Protein AF-A0A124E901-F1 (afdb_monomer)

Radius of gyration: 28.16 Å; Cα contacts (8 Å, |Δi|>4): 46; chains: 1; bounding box: 57×57×78 Å

Foldseek 3Di:
DDDPVVVCVVCVVVVVVVVVVVVVVPPPDDPLVVVLVVLVVVLVPDDPVPVVVSVVSVVVSVVSVVVVVVVVVVVVVVVVVVVVVVQCPVLVVQLVVLVVVLVVLVPDDPPDPCSVVVNVVSVVSNVVSVVSNVVSVVVNVVVVVVPDDD

Sequence (150 aa):
MPGIAELALGAAPVAGGALLALAAGNLKGPDFRGMIAKDMDLLERIPVEDVERRARLQASINQRIDDLIATTERSRALREAAMSYGGNWRDIVLFICAVLFTLVWWHVDHDRSNWLVMFVVLIGFCVLTALYAVRGILRAFGSLRRNRPD

Solvent-accessible surface area (backbone atoms only — not comparable to full-atom values): 8499 Å² total; per-residue (Å²): 129,91,51,75,65,61,58,52,66,68,42,46,65,59,56,52,51,51,52,51,52,55,60,62,69,69,66,75,70,83,63,61,68,65,50,51,54,50,56,51,56,51,54,72,70,49,61,82,84,47,50,69,61,49,52,51,51,50,52,53,49,51,52,54,49,51,52,51,49,53,51,50,51,49,50,48,50,50,47,52,47,52,62,58,57,66,59,41,53,68,36,44,52,49,24,54,52,36,47,53,49,44,58,54,55,68,72,47,79,73,83,47,91,58,41,66,62,51,51,54,53,38,53,52,50,29,53,53,28,44,53,52,27,51,56,34,53,56,50,54,55,51,53,62,67,68,70,63,82,130

Nearest PDB structures (foldseek):
  4yn0-assembly1_B  TM=4.677E-01  e=5.582E+00  Mus musculus

Organism: Mycolicibacterium thermoresistibile (NCBI:txid1797)

pLDDT: mean 78.23, std 13.82, range [42.06, 96.5]

Secondary structure (DSSP, 8-state):
---HHHHHHHHHHHHHHHHHHHHHHT-----HHHHHHHHHHHHHHS-TT-HHHHHHHHHHHHHHHHHHHHHHHHHHHHHHHHHHTTSSHHHHHHHHHHHHHHHHHHTS-TTSTTHHHHHHHHHHHHHHHHHHHHHHHHHHHHHHHH----

Structure (mmCIF, N/CA/C/O backbone):
data_AF-A0A124E901-F1
#
_entry.id   AF-A0A124E901-F1
#
loop_
_atom_site.group_PDB
_atom_site.id
_atom_site.type_symbol
_atom_site.label_atom_id
_atom_site.label_alt_id
_atom_site.label_comp_id
_atom_site.label_asym_id
_atom_site.label_entity_id
_atom_site.label_seq_id
_atom_site.pdbx_PDB_ins_code
_atom_site.Cartn_x
_atom_site.Cartn_y
_atom_site.Cartn_z
_atom_site.occupancy
_atom_site.B_iso_or_equiv
_atom_site.auth_seq_id
_atom_site.auth_comp_id
_atom_site.auth_asym_id
_atom_site.auth_atom_id
_atom_site.pdbx_PDB_model_num
ATOM 1 N N . MET A 1 1 ? 22.719 -30.770 -19.296 1.00 42.06 1 MET A N 1
ATOM 2 C CA . MET A 1 1 ? 21.560 -31.318 -18.558 1.00 42.06 1 MET A CA 1
ATOM 3 C C . MET A 1 1 ? 21.110 -30.237 -17.592 1.00 42.06 1 MET A C 1
ATOM 5 O O . MET A 1 1 ? 21.977 -29.774 -16.857 1.00 42.06 1 MET A O 1
ATOM 9 N N . PRO A 1 2 ? 19.854 -29.764 -17.643 1.00 50.28 2 PRO A N 1
ATOM 10 C CA . PRO A 1 2 ? 19.403 -28.692 -16.764 1.00 50.28 2 PRO A CA 1
ATOM 11 C C . PRO A 1 2 ? 19.379 -29.234 -15.334 1.00 50.28 2 PRO A C 1
ATOM 13 O O . PRO A 1 2 ? 18.772 -30.270 -15.055 1.00 50.28 2 PRO A O 1
ATOM 16 N N . GLY A 1 3 ? 20.154 -28.608 -14.453 1.00 55.34 3 GLY A N 1
ATOM 17 C CA . GLY A 1 3 ? 20.284 -29.031 -13.067 1.00 55.34 3 GLY A CA 1
ATOM 18 C C . GLY A 1 3 ? 19.039 -28.649 -12.277 1.00 55.34 3 GLY A C 1
ATOM 19 O O . GLY A 1 3 ? 18.425 -27.621 -12.527 1.00 55.34 3 GLY A O 1
ATOM 20 N N . ILE A 1 4 ? 18.712 -29.441 -11.263 1.00 56.62 4 ILE A N 1
ATOM 21 C CA . ILE A 1 4 ? 17.722 -29.176 -10.199 1.00 56.62 4 ILE A CA 1
ATOM 22 C C . ILE A 1 4 ? 17.697 -27.717 -9.679 1.00 56.62 4 ILE A C 1
ATOM 24 O O . ILE A 1 4 ? 16.657 -27.253 -9.214 1.00 56.62 4 ILE A O 1
ATOM 28 N N . ALA A 1 5 ? 18.794 -26.966 -9.822 1.00 55.16 5 ALA A N 1
ATOM 29 C CA . ALA A 1 5 ? 18.862 -25.528 -9.566 1.00 55.16 5 ALA A CA 1
ATOM 30 C C . ALA A 1 5 ? 17.950 -24.672 -10.479 1.00 55.16 5 ALA A C 1
ATOM 32 O O . ALA A 1 5 ? 17.345 -23.726 -9.985 1.00 55.16 5 ALA A O 1
ATOM 33 N N . GLU A 1 6 ? 17.781 -25.004 -11.765 1.00 53.50 6 GLU A N 1
ATOM 34 C CA . GLU A 1 6 ? 16.883 -24.289 -12.696 1.00 53.50 6 GLU A CA 1
ATOM 35 C C . GLU A 1 6 ? 15.400 -24.513 -12.363 1.00 53.50 6 GLU A C 1
ATOM 37 O O . GLU A 1 6 ? 14.582 -23.603 -12.498 1.00 53.50 6 GLU A O 1
AT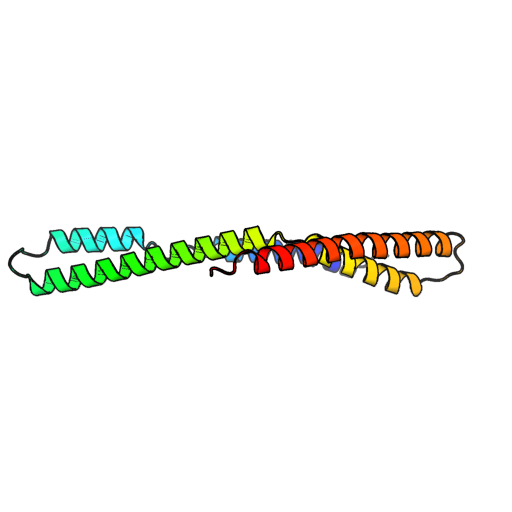OM 42 N N . LEU A 1 7 ? 15.052 -25.697 -11.847 1.00 52.47 7 LEU A N 1
ATOM 43 C CA . LEU A 1 7 ? 13.694 -26.016 -11.392 1.00 52.47 7 LEU A CA 1
ATOM 44 C C . LEU A 1 7 ? 13.358 -25.312 -10.064 1.00 52.47 7 LEU A C 1
ATOM 46 O O . LEU A 1 7 ? 12.236 -24.841 -9.881 1.00 52.47 7 LEU A O 1
ATOM 50 N N . ALA A 1 8 ? 14.338 -25.170 -9.166 1.00 54.94 8 ALA A N 1
ATOM 51 C CA . ALA A 1 8 ? 14.197 -24.393 -7.934 1.00 54.94 8 ALA A CA 1
ATOM 52 C C . ALA A 1 8 ? 14.101 -22.876 -8.204 1.00 54.94 8 ALA A C 1
ATOM 54 O O . ALA A 1 8 ? 13.287 -22.195 -7.578 1.00 54.94 8 ALA A O 1
ATOM 55 N N . LEU A 1 9 ? 14.862 -22.357 -9.177 1.00 56.19 9 LEU A N 1
ATOM 56 C CA . LEU A 1 9 ? 14.768 -20.966 -9.643 1.00 56.19 9 LEU A CA 1
ATOM 57 C C . LEU A 1 9 ? 13.409 -20.656 -10.295 1.00 56.19 9 LEU A C 1
ATOM 59 O O . LEU A 1 9 ? 12.872 -19.571 -10.084 1.00 56.19 9 LEU A O 1
ATOM 63 N N . GLY A 1 10 ? 12.820 -21.610 -11.026 1.00 58.53 10 GLY A N 1
ATOM 64 C CA . GLY A 1 10 ? 11.493 -21.461 -11.635 1.00 58.53 10 GLY A CA 1
ATOM 65 C C . GLY A 1 10 ? 10.316 -21.561 -10.652 1.00 58.53 10 GLY A C 1
ATOM 66 O O . GLY A 1 10 ? 9.273 -20.949 -10.879 1.00 58.53 10 GLY A O 1
ATOM 67 N N . ALA A 1 11 ? 10.471 -22.298 -9.546 1.00 60.00 11 ALA A N 1
ATOM 68 C CA . ALA A 1 11 ? 9.403 -22.535 -8.567 1.00 60.00 11 ALA A CA 1
ATOM 69 C C . ALA A 1 11 ? 9.368 -21.522 -7.406 1.00 60.00 11 ALA A C 1
ATOM 71 O O . ALA A 1 11 ? 8.335 -21.380 -6.742 1.00 60.00 11 ALA A O 1
ATOM 72 N N . ALA A 1 12 ? 10.464 -20.793 -7.166 1.00 62.09 12 ALA A N 1
ATOM 73 C CA . ALA A 1 12 ? 10.585 -19.839 -6.062 1.00 62.09 12 ALA A CA 1
ATOM 74 C C . ALA A 1 12 ? 9.465 -18.769 -6.007 1.00 62.09 12 ALA A C 1
ATOM 76 O O . ALA A 1 12 ? 8.960 -18.519 -4.909 1.00 62.09 12 ALA A O 1
ATOM 77 N N . PRO A 1 13 ? 8.988 -18.181 -7.128 1.00 62.81 13 PRO A N 1
ATOM 78 C CA . PRO A 1 13 ? 7.894 -17.205 -7.089 1.00 62.81 13 PRO A CA 1
ATOM 79 C C . PRO A 1 13 ? 6.552 -17.806 -6.646 1.00 62.81 13 PRO A C 1
ATOM 81 O O . PRO A 1 13 ? 5.790 -17.163 -5.925 1.00 62.81 13 PRO A O 1
ATOM 84 N N . VAL A 1 14 ? 6.270 -19.051 -7.040 1.00 69.00 14 VAL A N 1
ATOM 85 C CA . VAL A 1 14 ? 5.018 -19.747 -6.698 1.00 69.00 14 VAL A CA 1
ATOM 86 C C . VAL A 1 14 ? 5.030 -20.177 -5.231 1.00 69.00 14 VAL A C 1
ATOM 88 O O . VAL A 1 14 ? 4.045 -19.975 -4.523 1.00 69.00 14 VAL A O 1
ATOM 91 N N . ALA A 1 15 ? 6.166 -20.688 -4.746 1.00 73.88 15 ALA A N 1
ATOM 92 C CA . ALA A 1 15 ? 6.354 -21.022 -3.335 1.00 73.88 15 ALA A CA 1
ATOM 93 C C . ALA A 1 15 ? 6.281 -19.774 -2.435 1.00 73.88 15 ALA A C 1
ATOM 95 O O . ALA A 1 15 ? 5.606 -19.793 -1.406 1.00 73.88 15 ALA A O 1
ATOM 96 N N . GLY A 1 16 ? 6.902 -18.664 -2.849 1.00 68.56 16 GLY A N 1
ATOM 97 C CA . GLY A 1 16 ? 6.825 -17.386 -2.135 1.00 68.56 16 GLY A CA 1
ATOM 98 C C . GLY A 1 16 ? 5.405 -16.815 -2.086 1.00 68.56 16 GLY A C 1
ATOM 99 O O . GLY A 1 16 ? 4.946 -16.392 -1.025 1.00 68.56 16 GLY A O 1
ATOM 100 N N . GLY A 1 17 ? 4.675 -16.865 -3.206 1.00 74.50 17 GLY A N 1
ATOM 101 C CA . GLY A 1 17 ? 3.275 -16.436 -3.274 1.00 74.50 17 GLY A CA 1
ATOM 102 C C . GLY A 1 17 ? 2.340 -17.281 -2.402 1.00 74.50 17 GLY A C 1
ATOM 103 O O . GLY A 1 17 ? 1.478 -16.734 -1.715 1.00 74.50 17 GLY A O 1
ATOM 104 N N . ALA A 1 18 ? 2.543 -18.601 -2.365 1.00 76.19 18 ALA A N 1
ATOM 105 C CA . ALA A 1 18 ? 1.758 -19.509 -1.531 1.00 76.19 18 ALA A CA 1
ATOM 106 C C . ALA A 1 18 ? 1.983 -19.265 -0.029 1.00 76.19 18 ALA A C 1
ATOM 108 O O . ALA A 1 18 ? 1.022 -19.203 0.736 1.00 76.19 18 ALA A O 1
ATOM 109 N N . LEU A 1 19 ? 3.233 -19.064 0.400 1.00 73.75 19 LEU A N 1
ATOM 110 C CA . LEU A 1 19 ? 3.552 -18.772 1.802 1.00 73.75 19 LEU A CA 1
ATOM 111 C C . LEU A 1 19 ? 2.976 -17.423 2.260 1.00 73.75 19 LEU A C 1
ATOM 113 O O . LEU A 1 19 ? 2.438 -17.335 3.363 1.00 73.75 19 LEU A O 1
ATOM 117 N N . LEU A 1 20 ? 3.011 -16.394 1.406 1.00 74.25 20 LEU A N 1
ATOM 118 C CA . LEU A 1 20 ? 2.368 -15.102 1.674 1.00 74.25 20 LEU A CA 1
ATOM 119 C C . LEU A 1 20 ? 0.843 -15.223 1.788 1.00 74.25 20 LEU A C 1
ATOM 121 O O . LEU A 1 20 ? 0.252 -14.631 2.690 1.00 74.25 20 LEU A O 1
ATOM 125 N N . ALA A 1 21 ? 0.209 -16.014 0.919 1.00 70.94 21 ALA A N 1
ATOM 126 C CA . ALA A 1 21 ? -1.231 -16.262 0.976 1.00 70.94 21 ALA A CA 1
ATOM 127 C C . ALA A 1 21 ? -1.640 -16.989 2.269 1.00 70.94 21 ALA A C 1
ATOM 129 O O . ALA A 1 21 ? -2.630 -16.620 2.901 1.00 70.94 21 ALA A O 1
ATOM 130 N N . LEU A 1 22 ? -0.851 -17.976 2.704 1.00 72.25 22 LEU A N 1
ATOM 131 C CA . LEU A 1 22 ? -1.075 -18.696 3.961 1.00 72.25 22 LEU A CA 1
ATOM 132 C C . LEU A 1 22 ? -0.858 -17.803 5.193 1.00 72.25 22 LEU A C 1
ATOM 134 O O . LEU A 1 22 ? -1.645 -17.858 6.139 1.00 72.25 22 LEU A O 1
ATOM 138 N N . ALA A 1 23 ? 0.172 -16.954 5.178 1.00 71.94 23 ALA A N 1
ATOM 139 C CA . ALA A 1 23 ? 0.438 -16.008 6.260 1.00 71.94 23 ALA A CA 1
ATOM 140 C C . ALA A 1 23 ? -0.662 -14.937 6.369 1.00 71.94 23 ALA A C 1
ATOM 142 O O . ALA A 1 23 ? -1.125 -14.633 7.467 1.00 71.94 23 ALA A O 1
ATOM 143 N N . ALA A 1 24 ? -1.132 -14.409 5.236 1.00 68.12 24 ALA A N 1
ATOM 144 C CA . ALA A 1 24 ? -2.219 -13.433 5.199 1.00 68.12 24 ALA A CA 1
ATOM 145 C C . ALA A 1 24 ? -3.580 -14.044 5.587 1.00 68.12 24 ALA A C 1
ATOM 147 O O . ALA A 1 24 ? -4.392 -13.370 6.218 1.00 68.12 24 ALA A O 1
ATOM 148 N N . GLY A 1 25 ? -3.829 -15.316 5.251 1.00 61.22 25 GLY A N 1
ATOM 149 C CA . GLY A 1 25 ? -5.093 -16.004 5.537 1.00 61.22 25 GLY A CA 1
ATOM 150 C C . GLY A 1 25 ? -5.336 -16.333 7.016 1.00 61.22 25 GLY A C 1
ATOM 151 O O . GLY A 1 25 ? -6.489 -16.430 7.431 1.00 61.22 25 GLY A O 1
ATOM 152 N N . ASN A 1 26 ? -4.280 -16.468 7.826 1.00 59.94 26 ASN A N 1
ATOM 153 C CA . ASN A 1 26 ? -4.387 -16.839 9.246 1.00 59.94 26 ASN A CA 1
ATOM 154 C C . ASN A 1 26 ? -4.505 -15.650 10.215 1.00 59.94 26 ASN A C 1
ATOM 156 O O . ASN A 1 26 ? -4.779 -15.847 11.399 1.00 59.94 26 ASN A O 1
ATOM 160 N N . LEU A 1 27 ? -4.337 -14.412 9.746 1.00 61.19 27 LEU A N 1
ATOM 161 C CA . LEU A 1 27 ? -4.487 -13.218 10.579 1.00 61.19 27 LEU A CA 1
ATOM 162 C C . LEU A 1 27 ? -5.966 -12.823 10.681 1.00 61.19 27 LEU A C 1
ATOM 164 O O . LEU A 1 27 ? -6.423 -11.850 10.082 1.00 61.19 27 LEU A O 1
ATOM 168 N N . LYS A 1 28 ? -6.740 -13.586 11.458 1.00 65.38 28 LYS A N 1
ATOM 169 C CA . LYS A 1 28 ? -8.082 -13.157 11.862 1.00 65.38 28 LYS A CA 1
ATOM 170 C C . LYS A 1 28 ? -7.931 -12.022 12.876 1.00 65.38 28 LYS A C 1
ATOM 172 O O . LYS A 1 28 ? -7.500 -12.245 14.004 1.00 65.38 28 LYS A O 1
ATOM 177 N N . GLY A 1 29 ? -8.241 -10.800 12.447 1.00 69.88 29 GLY A N 1
ATOM 178 C CA . GLY A 1 29 ? -8.215 -9.625 13.316 1.00 69.88 29 GLY A CA 1
ATOM 179 C C . GLY A 1 29 ? -9.191 -9.744 14.500 1.00 69.88 29 GLY A C 1
ATOM 180 O O . GLY A 1 29 ? -10.089 -10.592 14.475 1.00 69.88 29 GLY A O 1
ATOM 181 N N . PRO A 1 30 ? -9.039 -8.900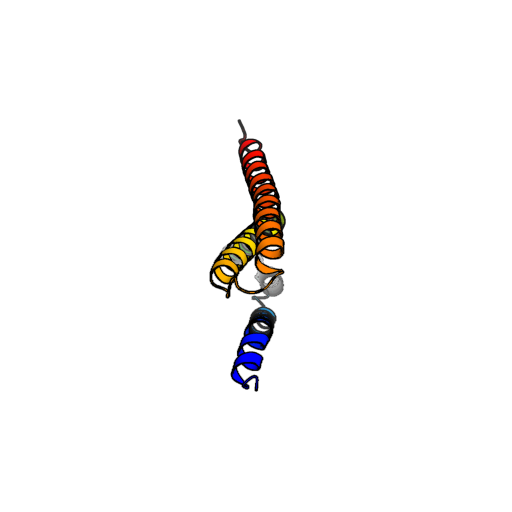 15.536 1.00 77.69 30 PRO A N 1
ATOM 182 C CA . PRO A 1 30 ? -9.944 -8.876 16.682 1.00 77.69 30 PRO A CA 1
ATOM 183 C C . PRO A 1 30 ? -11.404 -8.664 16.252 1.00 77.69 30 PRO A C 1
ATOM 185 O O . PRO A 1 30 ? -11.688 -7.833 15.388 1.00 77.69 30 PRO A O 1
ATOM 188 N N . ASP A 1 31 ? -12.344 -9.383 16.870 1.00 85.00 31 ASP A N 1
ATOM 189 C CA . ASP A 1 31 ? -13.780 -9.200 16.617 1.00 85.00 31 ASP A CA 1
ATOM 190 C C . ASP A 1 31 ? -14.323 -7.984 17.385 1.00 85.00 31 ASP A C 1
ATOM 192 O O . ASP A 1 31 ? -14.953 -8.102 18.437 1.00 85.00 31 ASP A O 1
ATOM 196 N N . PHE A 1 32 ? -14.049 -6.789 16.858 1.00 85.88 32 PHE A N 1
ATOM 197 C CA . PHE A 1 32 ? -14.477 -5.524 17.459 1.00 85.88 32 PHE A CA 1
ATOM 198 C C . PHE A 1 32 ? -15.998 -5.422 17.609 1.00 85.88 32 PHE A C 1
ATOM 200 O O . PHE A 1 32 ? -16.475 -4.891 18.608 1.00 85.88 32 PHE A O 1
ATOM 207 N N . ARG A 1 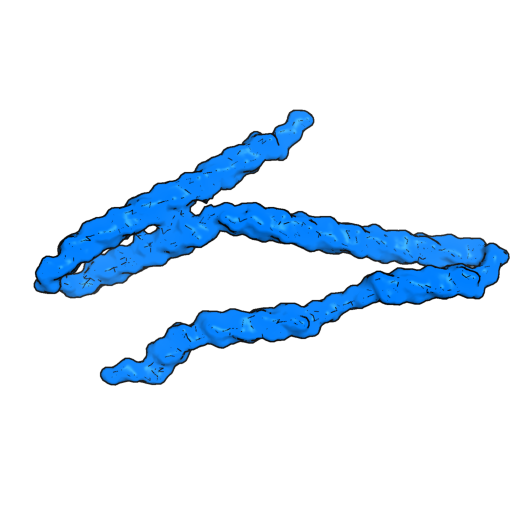33 ? -16.772 -5.968 16.661 1.00 89.44 33 ARG A N 1
ATOM 208 C CA . ARG A 1 33 ? -18.242 -5.937 16.720 1.00 89.44 33 ARG A CA 1
ATOM 209 C C . ARG A 1 33 ? -18.765 -6.805 17.861 1.00 89.44 33 ARG A C 1
ATOM 211 O O . ARG A 1 33 ? -19.631 -6.359 18.609 1.00 89.44 33 ARG A O 1
ATOM 218 N N . GLY A 1 34 ? -18.197 -8.000 18.036 1.00 92.19 34 GLY A N 1
ATOM 219 C CA . GLY A 1 34 ? -18.505 -8.870 19.169 1.00 92.19 34 GLY A CA 1
ATOM 220 C C . GLY A 1 34 ? -18.126 -8.257 20.522 1.00 92.19 34 GLY A C 1
ATOM 221 O O . GLY A 1 34 ? -18.838 -8.463 21.502 1.00 92.19 34 GLY A O 1
ATOM 222 N N . MET A 1 35 ? -17.044 -7.473 20.589 1.00 90.06 35 MET A N 1
ATOM 223 C CA . MET A 1 35 ? -16.674 -6.733 21.804 1.00 90.06 35 MET A CA 1
ATOM 224 C C . MET A 1 35 ? -17.662 -5.600 22.115 1.00 90.06 35 MET A C 1
ATOM 226 O O . MET A 1 35 ? -18.147 -5.531 23.238 1.00 90.06 35 MET A O 1
ATOM 230 N N . ILE A 1 36 ? -18.028 -4.774 21.123 1.00 93.62 36 ILE A N 1
ATOM 231 C CA . ILE A 1 36 ? -19.009 -3.682 21.293 1.00 93.62 36 ILE A CA 1
ATOM 232 C C . ILE A 1 36 ? -20.355 -4.224 21.784 1.00 93.62 36 ILE A C 1
ATOM 234 O O . ILE A 1 36 ? -20.943 -3.669 22.706 1.00 93.62 36 ILE A O 1
ATOM 238 N N . ALA A 1 37 ? -20.835 -5.328 21.202 1.00 94.69 37 ALA A N 1
ATOM 239 C CA . ALA A 1 37 ? -22.101 -5.937 21.606 1.00 94.69 37 ALA A CA 1
ATOM 240 C C . ALA A 1 37 ? -22.094 -6.387 23.079 1.00 94.69 37 ALA A C 1
ATOM 242 O O . ALA A 1 37 ? -23.079 -6.194 23.787 1.00 94.69 37 ALA A O 1
ATOM 243 N N . LYS A 1 38 ? -20.973 -6.944 23.556 1.00 94.69 38 LYS A N 1
ATOM 244 C CA . LYS A 1 38 ? -20.806 -7.314 24.969 1.00 94.69 38 LYS A CA 1
ATOM 245 C C . LYS A 1 38 ? -20.754 -6.089 25.878 1.00 94.69 38 LYS A C 1
ATOM 247 O O . LYS A 1 38 ? -21.366 -6.109 26.940 1.00 94.69 38 LYS A O 1
ATOM 252 N N . ASP A 1 39 ? -20.058 -5.033 25.462 1.00 93.44 39 ASP A N 1
ATOM 253 C CA . ASP A 1 39 ? -19.972 -3.788 26.233 1.00 93.44 39 ASP A CA 1
ATOM 254 C C . ASP A 1 39 ? -21.363 -3.118 26.358 1.00 93.44 39 ASP A C 1
ATOM 256 O O . ASP A 1 39 ? -21.709 -2.610 27.424 1.00 93.44 39 ASP A O 1
ATOM 260 N N . MET A 1 40 ? -22.202 -3.189 25.315 1.00 94.25 40 MET A N 1
ATOM 261 C CA . MET A 1 40 ? -23.598 -2.721 25.350 1.00 94.25 40 MET A CA 1
ATOM 262 C C . MET A 1 40 ? -24.487 -3.545 26.297 1.00 94.25 40 MET A C 1
ATOM 264 O O . MET A 1 40 ? -25.213 -2.963 27.098 1.00 94.25 40 MET A O 1
ATOM 268 N N . ASP A 1 41 ? -24.393 -4.879 26.269 1.00 95.38 41 ASP A N 1
ATOM 269 C CA . ASP A 1 41 ? -25.110 -5.755 27.218 1.00 95.38 41 ASP A CA 1
ATOM 270 C C . ASP A 1 41 ? -24.678 -5.480 28.671 1.00 95.38 41 ASP A C 1
ATOM 272 O O . ASP A 1 41 ? -25.501 -5.441 29.586 1.00 95.38 41 ASP A O 1
ATOM 276 N N . LEU A 1 42 ? -23.390 -5.200 28.905 1.00 93.81 42 LEU A N 1
ATOM 277 C CA . LEU A 1 42 ? -22.913 -4.771 30.222 1.00 93.81 42 LEU A CA 1
ATOM 278 C C . LEU A 1 42 ? -23.518 -3.430 30.646 1.00 93.81 42 LEU A C 1
ATOM 280 O O . LEU A 1 42 ? -23.900 -3.286 31.807 1.00 93.81 42 LEU A O 1
ATOM 284 N N . LEU A 1 43 ? -23.637 -2.467 29.731 1.00 93.44 43 LEU A N 1
ATOM 285 C CA . LEU A 1 43 ? -24.230 -1.161 30.017 1.00 93.44 43 LEU A CA 1
ATOM 286 C C . LEU A 1 43 ? -25.705 -1.266 30.428 1.00 93.44 43 LEU A C 1
ATOM 288 O O . LEU A 1 43 ? -26.137 -0.557 31.339 1.00 93.44 43 LEU A O 1
ATOM 292 N N . GLU A 1 44 ? -26.464 -2.164 29.799 1.00 94.19 44 GLU A N 1
ATOM 293 C CA . GLU A 1 44 ? -27.867 -2.427 30.140 1.00 94.19 44 GLU A CA 1
ATOM 294 C C . GLU A 1 44 ? -28.031 -3.018 31.546 1.00 94.19 44 GLU A C 1
ATOM 296 O O . GLU A 1 44 ? -29.011 -2.726 32.233 1.00 94.19 44 GLU A O 1
ATOM 301 N N . ARG A 1 45 ? -27.046 -3.796 32.009 1.00 94.38 45 ARG A N 1
ATOM 302 C CA . ARG A 1 45 ? -27.055 -4.446 33.330 1.00 94.38 45 ARG A CA 1
ATOM 303 C C . ARG A 1 45 ? -26.613 -3.538 34.477 1.00 94.38 45 ARG A C 1
ATOM 305 O O . ARG A 1 45 ? -26.829 -3.893 35.636 1.00 94.38 45 ARG A O 1
ATOM 312 N N . ILE A 1 46 ? -25.977 -2.398 34.197 1.00 91.75 46 ILE A N 1
ATOM 313 C CA . ILE A 1 46 ? -25.572 -1.453 35.247 1.00 91.75 46 ILE A CA 1
ATOM 314 C C . ILE A 1 46 ? -26.824 -0.741 35.792 1.00 91.75 46 ILE A C 1
ATOM 316 O O . ILE A 1 46 ? -27.589 -0.180 34.999 1.00 91.75 46 ILE A O 1
ATOM 320 N N . PRO A 1 47 ? -27.025 -0.697 37.127 1.00 93.88 47 PRO A N 1
ATOM 321 C CA . PRO A 1 47 ? -28.132 0.035 37.738 1.00 93.88 47 PRO A CA 1
ATOM 322 C C . PRO A 1 47 ? -28.223 1.476 37.223 1.00 93.88 47 PRO A C 1
ATOM 324 O O . PRO A 1 47 ? -27.209 2.159 37.100 1.00 93.88 47 PRO A O 1
ATOM 327 N N . VAL A 1 48 ? -29.439 1.945 36.932 1.00 88.56 48 VAL A N 1
ATOM 328 C CA . VAL A 1 48 ? -29.681 3.297 36.387 1.00 88.56 48 VAL A CA 1
ATOM 329 C C . VAL A 1 48 ? -29.190 4.421 37.303 1.00 88.56 48 VAL A C 1
ATOM 331 O O . VAL A 1 48 ? -28.808 5.475 36.805 1.00 88.56 48 VAL A O 1
ATOM 334 N N . GLU A 1 49 ? -29.110 4.163 38.607 1.00 92.19 49 GLU A N 1
ATOM 335 C CA . GLU A 1 49 ? -28.610 5.115 39.605 1.00 92.19 49 GLU A CA 1
ATOM 336 C C . GLU A 1 49 ? -27.085 5.319 39.548 1.00 92.19 49 GLU A C 1
ATOM 338 O O . GLU A 1 49 ? -26.579 6.349 39.987 1.00 92.19 49 GLU A O 1
ATOM 343 N N . ASP A 1 50 ? -26.326 4.369 38.984 1.00 93.31 50 ASP A N 1
ATOM 344 C CA . ASP A 1 50 ? -24.862 4.464 38.865 1.00 93.31 50 ASP A CA 1
ATOM 345 C C . ASP A 1 50 ? -24.468 5.235 37.591 1.00 93.31 50 ASP A C 1
ATOM 347 O O . ASP A 1 50 ? -23.832 4.720 36.661 1.00 93.31 50 ASP A O 1
ATOM 351 N N . VAL A 1 51 ? -24.909 6.496 37.533 1.00 93.31 51 VAL A N 1
ATOM 352 C CA . VAL A 1 51 ? -24.792 7.382 36.363 1.00 93.31 51 VAL A CA 1
ATOM 353 C C . VAL A 1 51 ? -23.336 7.547 35.924 1.00 93.31 51 VAL A C 1
ATOM 355 O O . VAL A 1 51 ? -23.041 7.514 34.729 1.00 93.31 51 VAL A O 1
ATOM 358 N N . GLU A 1 52 ? -22.403 7.667 36.871 1.00 93.12 52 GLU A N 1
ATOM 359 C CA . GLU A 1 52 ? -20.984 7.872 36.571 1.00 93.12 52 GLU A CA 1
ATOM 360 C C . GLU A 1 52 ? -20.354 6.643 35.898 1.00 93.12 52 GLU A C 1
ATOM 362 O O . GLU A 1 52 ? -19.589 6.768 34.937 1.00 93.12 52 GLU A O 1
ATOM 367 N N . ARG A 1 53 ? -20.671 5.431 36.372 1.00 92.69 53 ARG A N 1
ATOM 368 C CA . ARG A 1 53 ? -20.151 4.196 35.770 1.00 92.69 53 ARG A CA 1
ATOM 369 C C . ARG A 1 53 ? -20.743 3.959 34.387 1.00 92.69 53 ARG A C 1
ATOM 371 O O . ARG A 1 53 ? -20.001 3.604 33.470 1.00 92.69 53 ARG A O 1
ATOM 378 N N . ARG A 1 54 ? -22.046 4.208 34.219 1.00 94.88 54 ARG A N 1
ATOM 379 C CA . ARG A 1 54 ? -22.714 4.135 32.911 1.00 94.88 54 ARG A CA 1
ATOM 380 C C . ARG A 1 54 ? -22.103 5.120 31.922 1.00 94.88 54 ARG A C 1
ATOM 382 O O . ARG A 1 54 ? -21.774 4.724 30.809 1.00 94.88 54 ARG A O 1
ATOM 389 N N . ALA A 1 55 ? -21.882 6.366 32.340 1.00 94.94 55 ALA A N 1
ATOM 390 C CA . ALA A 1 55 ? -21.270 7.391 31.500 1.00 94.94 55 ALA A CA 1
ATOM 391 C C . ALA A 1 55 ? -19.847 7.007 31.064 1.00 94.94 55 ALA A C 1
ATOM 393 O O . ALA A 1 55 ? -19.507 7.134 29.888 1.00 94.94 55 ALA A O 1
ATOM 394 N N . ARG A 1 56 ? -19.028 6.475 31.981 1.00 94.94 56 ARG A N 1
ATOM 395 C CA . ARG A 1 56 ? -17.672 5.999 31.657 1.00 94.94 56 ARG A CA 1
ATOM 396 C C . ARG A 1 56 ? -17.676 4.837 30.667 1.00 94.94 56 ARG A C 1
ATOM 398 O O . ARG A 1 56 ? -16.892 4.849 29.719 1.00 94.94 56 ARG A O 1
ATOM 405 N N . LEU A 1 57 ? -18.556 3.854 30.857 1.00 94.88 57 LEU A N 1
ATOM 406 C CA . LEU A 1 57 ? -18.663 2.724 29.934 1.00 94.88 57 LEU A CA 1
ATOM 407 C C . LEU A 1 57 ? -19.171 3.176 28.558 1.00 94.88 57 LEU A C 1
ATOM 409 O O . LEU A 1 57 ? -18.596 2.795 27.543 1.00 94.88 57 LEU A O 1
ATOM 413 N N . GLN A 1 58 ? -20.172 4.059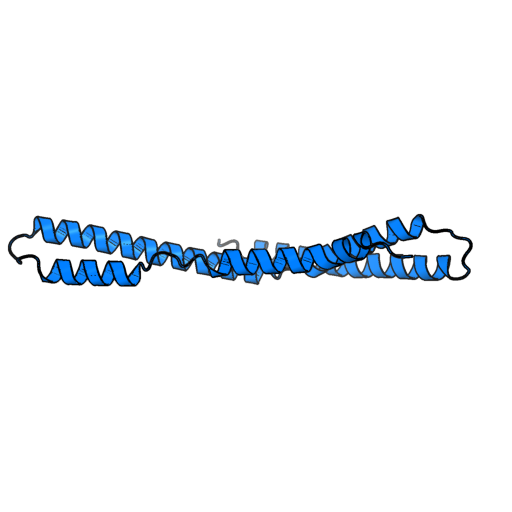 28.522 1.00 95.19 58 GLN A N 1
ATOM 414 C CA . GLN A 1 58 ? -20.671 4.652 27.281 1.00 95.19 58 GLN A CA 1
ATOM 415 C C . GLN A 1 58 ? -19.562 5.386 26.514 1.00 95.19 58 GLN A C 1
ATOM 417 O O . GLN A 1 58 ? -19.448 5.225 25.301 1.00 95.19 58 GLN A O 1
ATOM 422 N N . ALA A 1 59 ? -18.716 6.156 27.207 1.00 95.75 59 ALA A N 1
ATOM 423 C CA . ALA A 1 59 ? -17.590 6.844 26.581 1.00 95.75 59 ALA A CA 1
ATOM 424 C C . ALA A 1 59 ? -16.583 5.859 25.958 1.00 95.75 59 ALA A C 1
ATOM 426 O O . ALA A 1 59 ? -16.142 6.062 24.829 1.00 95.75 59 ALA A O 1
ATOM 427 N N . SER A 1 60 ? -16.272 4.757 26.651 1.00 94.81 60 SER A N 1
ATOM 428 C CA . SER A 1 60 ? -15.386 3.714 26.119 1.00 94.81 60 SER A CA 1
ATOM 429 C C . SER A 1 60 ? -15.978 3.003 24.897 1.00 94.81 60 SER A C 1
ATOM 431 O O . SER A 1 60 ? -15.243 2.717 23.950 1.00 94.81 60 SER A O 1
ATOM 433 N N . ILE A 1 61 ? -17.289 2.737 24.894 1.00 95.38 61 ILE A N 1
ATOM 434 C CA . ILE A 1 61 ? -17.996 2.147 23.749 1.00 95.38 61 ILE A CA 1
ATOM 435 C C . ILE A 1 61 ? -17.922 3.078 22.539 1.00 95.38 61 ILE A C 1
ATOM 437 O O . ILE A 1 61 ? -17.574 2.627 21.449 1.00 95.38 61 ILE A O 1
ATOM 441 N N . ASN A 1 62 ? -18.195 4.370 22.736 1.00 96.50 62 ASN A N 1
ATOM 442 C CA . ASN A 1 62 ? -18.141 5.366 21.667 1.00 96.50 62 ASN A CA 1
ATOM 443 C C . ASN A 1 62 ? -16.743 5.423 21.038 1.00 96.50 62 ASN A C 1
ATOM 445 O O . ASN A 1 62 ? -16.617 5.305 19.825 1.00 96.50 62 ASN A O 1
ATOM 449 N N . GLN A 1 63 ? -15.692 5.469 21.860 1.00 95.12 63 GLN A N 1
ATOM 450 C CA . GLN A 1 63 ? -14.315 5.464 21.365 1.00 95.12 63 GLN A CA 1
ATOM 451 C C . GLN A 1 63 ? -13.996 4.207 20.537 1.00 95.12 63 GLN A C 1
ATOM 453 O O . GLN A 1 63 ? -13.372 4.291 19.482 1.00 95.12 63 GLN A O 1
ATOM 458 N N . ARG A 1 64 ? -14.470 3.030 20.966 1.00 93.50 64 ARG A N 1
ATOM 459 C CA . ARG A 1 64 ? -14.287 1.780 20.211 1.00 93.50 64 ARG A CA 1
ATOM 460 C C . ARG A 1 64 ? -15.037 1.796 18.870 1.00 93.50 64 ARG A C 1
ATOM 462 O O . ARG A 1 64 ? -14.566 1.200 17.900 1.00 93.50 64 ARG A O 1
ATOM 469 N N . ILE A 1 65 ? -16.202 2.442 18.809 1.00 94.75 65 ILE A N 1
ATOM 470 C CA . ILE A 1 65 ? -16.955 2.646 17.563 1.00 94.75 65 ILE A CA 1
ATOM 471 C C . ILE A 1 65 ? -16.174 3.570 16.625 1.00 94.75 65 ILE A C 1
ATOM 473 O O . ILE A 1 65 ? -16.025 3.235 15.450 1.00 94.75 65 ILE A O 1
ATOM 477 N N . ASP A 1 66 ? -15.626 4.670 17.138 1.00 95.00 66 ASP A N 1
ATOM 478 C CA . ASP A 1 66 ? -14.818 5.604 16.350 1.00 95.00 66 ASP A CA 1
ATOM 479 C C . ASP A 1 66 ? -13.583 4.909 15.756 1.00 95.00 66 ASP A C 1
ATOM 481 O O . ASP A 1 66 ? -13.311 5.034 14.561 1.00 95.00 66 ASP A O 1
ATOM 485 N N . ASP A 1 67 ? -12.895 4.076 16.541 1.00 90.94 67 ASP A N 1
ATOM 486 C CA . ASP A 1 67 ? -11.772 3.263 16.062 1.00 90.94 67 ASP A CA 1
ATOM 487 C C . ASP A 1 67 ? -12.197 2.276 14.955 1.00 90.94 67 ASP A C 1
ATOM 489 O O . ASP A 1 67 ? -11.488 2.080 13.959 1.00 90.94 67 ASP A O 1
ATOM 493 N N . LEU A 1 68 ? -13.372 1.648 15.088 1.00 90.38 68 LEU A N 1
ATOM 494 C CA . LEU A 1 68 ? -13.923 0.751 14.066 1.00 90.38 68 LEU A CA 1
ATOM 495 C C . LEU A 1 68 ? -14.241 1.500 12.763 1.00 90.38 68 LEU A C 1
ATOM 497 O O . LEU A 1 68 ? -13.991 0.983 11.668 1.00 90.38 68 LEU A O 1
ATOM 501 N N . ILE A 1 69 ? -14.785 2.711 12.866 1.00 92.19 69 ILE A N 1
ATOM 502 C CA . ILE A 1 69 ? -15.062 3.570 11.713 1.00 92.19 69 ILE A CA 1
ATOM 503 C C . ILE A 1 69 ? -13.740 3.964 11.053 1.00 92.19 69 ILE A C 1
ATOM 505 O O . ILE A 1 69 ? -13.553 3.679 9.870 1.00 92.19 69 ILE A O 1
ATOM 509 N N . ALA A 1 70 ? -12.782 4.490 11.818 1.00 90.44 70 ALA A N 1
ATOM 510 C CA . ALA A 1 70 ? -11.486 4.931 11.310 1.00 90.44 70 ALA A CA 1
ATOM 511 C C . ALA A 1 70 ? -10.705 3.798 10.624 1.00 90.44 70 ALA A C 1
ATOM 513 O O . ALA A 1 70 ? -10.111 3.983 9.560 1.00 90.44 70 ALA A O 1
ATOM 514 N N . THR A 1 71 ? -10.721 2.588 11.187 1.00 86.88 71 THR A N 1
ATOM 515 C CA . THR A 1 71 ? -10.082 1.414 10.566 1.00 86.88 71 THR A CA 1
ATOM 516 C C . THR A 1 71 ? -10.790 0.970 9.286 1.00 86.88 71 THR A C 1
ATOM 518 O O . THR A 1 71 ? -10.126 0.576 8.319 1.00 86.88 71 THR A O 1
ATOM 521 N N . THR A 1 72 ? -12.119 1.064 9.238 1.00 86.69 72 THR A N 1
ATOM 522 C CA . THR A 1 72 ? -12.915 0.758 8.041 1.00 86.69 72 THR A CA 1
ATOM 523 C C . THR A 1 72 ? -12.668 1.785 6.940 1.00 86.69 72 THR A C 1
ATOM 525 O O . THR A 1 72 ? -12.418 1.403 5.796 1.00 86.69 72 THR A O 1
ATOM 528 N N . GLU A 1 73 ? -12.663 3.072 7.275 1.00 89.12 73 GLU A N 1
ATOM 529 C CA . GLU A 1 73 ? -12.329 4.163 6.360 1.00 89.12 73 GLU A CA 1
ATOM 530 C C . GLU A 1 73 ? -10.903 4.034 5.843 1.00 89.12 73 GLU A C 1
ATOM 532 O O . GLU A 1 73 ? -10.684 4.103 4.638 1.00 89.12 73 GLU A O 1
ATOM 537 N N . ARG A 1 74 ? -9.936 3.729 6.714 1.00 84.94 74 ARG A N 1
ATOM 538 C CA . ARG A 1 74 ? -8.557 3.456 6.301 1.00 84.94 74 ARG A CA 1
ATOM 539 C C . ARG A 1 74 ? -8.475 2.255 5.368 1.00 84.94 74 ARG A C 1
ATOM 541 O O . ARG A 1 74 ? -7.764 2.308 4.373 1.00 84.94 74 ARG A O 1
ATOM 548 N N . SER A 1 75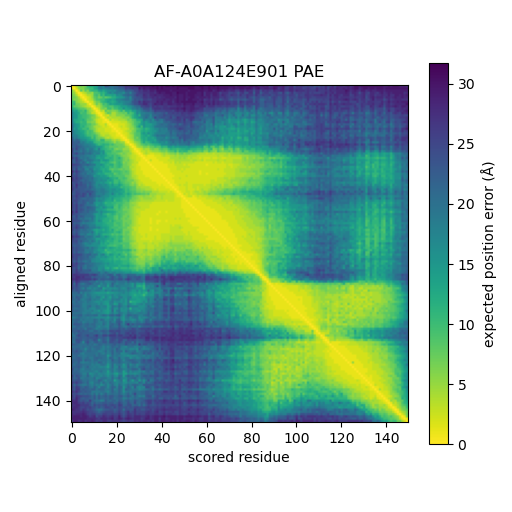 ? -9.213 1.184 5.647 1.00 80.06 75 SER A N 1
ATOM 549 C CA . 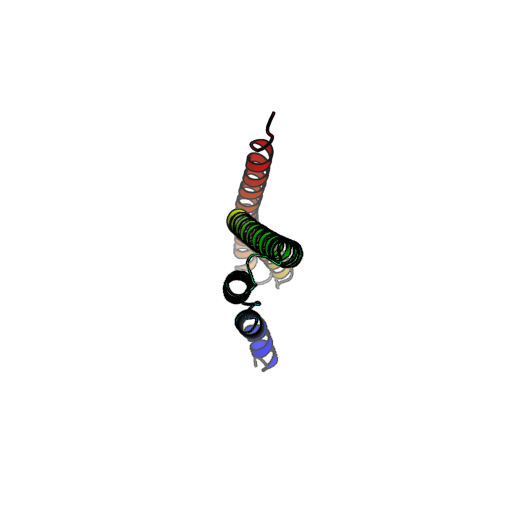SER A 1 75 ? -9.276 0.004 4.775 1.00 80.06 75 SER A CA 1
ATOM 550 C C . SER A 1 75 ? -9.916 0.320 3.425 1.00 80.06 75 SER A C 1
ATOM 552 O O . SER A 1 75 ? -9.496 -0.218 2.400 1.00 80.06 75 SER A O 1
ATOM 554 N N . ARG A 1 76 ? -10.922 1.196 3.405 1.00 83.25 76 ARG A N 1
ATOM 555 C CA . ARG A 1 76 ? -11.556 1.688 2.183 1.00 83.25 76 ARG A CA 1
ATOM 556 C C . ARG A 1 76 ? -10.606 2.581 1.396 1.00 83.25 76 ARG A C 1
ATOM 558 O O . ARG A 1 76 ? -10.426 2.330 0.215 1.00 83.25 76 ARG A O 1
ATOM 565 N N . ALA A 1 77 ? -9.931 3.518 2.050 1.00 79.94 77 ALA A N 1
ATOM 566 C CA . ALA A 1 77 ? -8.911 4.366 1.451 1.00 79.94 77 ALA A CA 1
ATOM 567 C C . ALA A 1 77 ? -7.739 3.537 0.914 1.00 79.94 77 ALA A C 1
ATOM 569 O O . ALA A 1 77 ? -7.262 3.805 -0.177 1.00 79.94 77 ALA A O 1
ATOM 570 N N . LEU A 1 78 ? -7.311 2.484 1.619 1.00 78.06 78 LEU A N 1
ATOM 571 C CA . LEU A 1 78 ? -6.301 1.544 1.128 1.00 78.06 78 LEU A CA 1
ATOM 572 C C . LEU A 1 78 ? -6.806 0.731 -0.065 1.00 78.06 78 LEU A C 1
ATOM 574 O O . LEU A 1 78 ? -6.042 0.506 -0.995 1.00 78.06 78 LEU A O 1
ATOM 578 N N . ARG A 1 79 ? -8.075 0.303 -0.077 1.00 76.50 79 ARG A N 1
ATOM 579 C CA . ARG A 1 79 ? -8.679 -0.365 -1.242 1.00 76.50 79 ARG A CA 1
ATOM 580 C C . ARG A 1 79 ? -8.804 0.573 -2.430 1.00 76.50 79 ARG A C 1
ATOM 582 O O . ARG A 1 79 ? -8.461 0.174 -3.530 1.00 76.50 79 ARG A O 1
ATOM 589 N N . GLU A 1 80 ? -9.277 1.792 -2.227 1.00 74.56 80 GLU A N 1
ATOM 590 C CA . GLU A 1 80 ? -9.382 2.820 -3.261 1.00 74.56 80 GLU A CA 1
ATOM 591 C C . GLU A 1 80 ? -7.991 3.209 -3.766 1.00 74.56 80 GLU A C 1
ATOM 593 O O . GLU A 1 80 ? -7.780 3.267 -4.973 1.00 74.56 80 GLU A O 1
ATOM 598 N N . ALA A 1 81 ? -7.012 3.339 -2.868 1.00 66.62 81 ALA A N 1
ATOM 599 C CA . ALA A 1 81 ? -5.612 3.530 -3.208 1.00 66.62 81 ALA A CA 1
ATOM 600 C C . ALA A 1 81 ? -5.076 2.340 -4.002 1.00 66.62 81 ALA A C 1
ATOM 602 O O . ALA A 1 81 ? -4.493 2.574 -5.044 1.00 66.62 81 ALA A O 1
ATOM 603 N N . ALA A 1 82 ? -5.316 1.089 -3.604 1.00 64.25 82 ALA A N 1
ATOM 604 C CA . ALA A 1 82 ? -4.882 -0.105 -4.335 1.00 64.25 82 ALA A CA 1
ATOM 605 C C . ALA A 1 82 ? -5.576 -0.252 -5.701 1.00 64.25 82 ALA A C 1
ATOM 607 O O . ALA A 1 82 ? -4.935 -0.596 -6.689 1.00 64.25 82 ALA A O 1
ATOM 608 N N . MET A 1 83 ? -6.867 0.072 -5.782 1.00 63.16 83 MET A N 1
ATOM 609 C CA . MET A 1 83 ? -7.627 0.138 -7.034 1.00 63.16 83 MET A CA 1
ATOM 610 C C . MET A 1 83 ? -7.085 1.255 -7.939 1.00 63.16 83 MET A C 1
ATOM 612 O O . MET A 1 83 ? -6.965 1.066 -9.146 1.00 63.16 83 MET A O 1
ATOM 616 N N . SER A 1 84 ? -6.673 2.390 -7.363 1.00 59.19 84 SER A N 1
ATOM 617 C CA . SER A 1 84 ? -5.981 3.477 -8.070 1.00 59.19 84 SER A CA 1
ATOM 618 C C . SER A 1 84 ? -4.514 3.143 -8.396 1.00 59.19 84 SER A C 1
ATOM 620 O O . SER A 1 84 ? -3.988 3.592 -9.411 1.00 59.19 84 SER A O 1
ATOM 622 N N . TYR A 1 85 ? -3.885 2.262 -7.610 1.00 52.59 85 TYR A N 1
ATOM 623 C CA . TYR A 1 85 ? -2.580 1.632 -7.845 1.00 52.59 85 TYR A CA 1
ATOM 624 C C . TYR A 1 85 ? -2.658 0.582 -8.967 1.00 52.59 85 TYR A C 1
ATOM 626 O O . TYR A 1 85 ? -1.639 0.072 -9.426 1.00 52.59 85 TYR A O 1
ATOM 634 N N . GLY A 1 86 ? -3.860 0.343 -9.509 1.00 54.16 86 GLY A N 1
ATOM 635 C CA . GLY A 1 86 ? -4.076 -0.194 -10.852 1.00 54.16 86 GLY A CA 1
ATOM 636 C C . GLY A 1 86 ? -3.601 0.742 -11.978 1.00 54.16 86 GLY A C 1
ATOM 637 O O . GLY A 1 86 ? -3.770 0.434 -13.157 1.00 54.16 86 GLY A O 1
ATOM 638 N N . GLY A 1 87 ? -2.997 1.887 -11.650 1.00 63.81 87 GLY A N 1
ATOM 639 C CA . GLY A 1 87 ? -2.306 2.758 -12.588 1.00 63.81 87 GLY A CA 1
ATOM 640 C C . GLY A 1 87 ? -0.984 2.159 -13.070 1.00 63.81 87 GLY A C 1
ATOM 641 O O . GLY A 1 87 ? 0.057 2.344 -12.454 1.00 63.81 87 GLY A O 1
ATOM 642 N N . ASN A 1 88 ? -1.016 1.498 -14.226 1.00 66.81 88 ASN A N 1
ATOM 643 C CA . ASN A 1 88 ? 0.128 1.272 -15.119 1.00 66.81 88 ASN A CA 1
ATOM 644 C C . ASN A 1 88 ? 1.358 0.507 -14.591 1.00 66.81 88 ASN A C 1
ATOM 646 O O . ASN A 1 88 ? 2.339 0.399 -15.325 1.00 66.81 88 ASN A O 1
ATOM 650 N N . TRP A 1 89 ? 1.326 -0.059 -13.379 1.00 72.25 89 TRP A N 1
ATOM 651 C CA . TRP A 1 89 ? 2.435 -0.856 -12.830 1.00 72.25 89 TRP A CA 1
ATOM 652 C C . TRP A 1 89 ? 2.835 -2.005 -13.759 1.00 72.25 89 TRP A C 1
ATOM 654 O O . TRP A 1 89 ? 4.017 -2.221 -14.010 1.00 72.25 89 TRP A O 1
ATOM 664 N N . ARG A 1 90 ? 1.838 -2.682 -14.344 1.00 77.00 90 ARG A N 1
ATOM 665 C CA . ARG A 1 90 ? 2.049 -3.714 -15.366 1.00 77.00 90 ARG A CA 1
ATOM 666 C C . ARG A 1 90 ? 2.934 -3.201 -16.500 1.00 77.00 90 ARG A C 1
ATOM 668 O O . ARG A 1 90 ? 3.882 -3.872 -16.878 1.00 77.00 90 ARG A O 1
ATOM 675 N N . ASP A 1 91 ? 2.640 -2.018 -17.021 1.00 80.12 91 ASP A N 1
ATOM 676 C CA . ASP A 1 91 ? 3.326 -1.474 -18.190 1.00 80.12 91 ASP A CA 1
ATOM 677 C C . ASP A 1 91 ? 4.750 -1.004 -17.821 1.00 80.12 91 ASP A C 1
ATOM 679 O O . ASP A 1 91 ? 5.669 -1.154 -18.621 1.00 80.12 91 ASP A O 1
ATOM 683 N N . ILE A 1 92 ? 4.965 -0.535 -16.583 1.00 77.44 92 ILE A N 1
ATOM 684 C CA . ILE A 1 92 ? 6.300 -0.218 -16.039 1.00 77.44 92 ILE A CA 1
ATOM 685 C C . ILE A 1 92 ? 7.148 -1.487 -15.886 1.00 77.44 92 ILE A C 1
ATOM 687 O O . ILE A 1 92 ? 8.293 -1.518 -16.333 1.00 77.44 92 ILE A O 1
ATOM 691 N N . VAL A 1 93 ? 6.595 -2.545 -15.288 1.00 81.25 93 VAL A N 1
ATOM 692 C CA . VAL A 1 93 ? 7.294 -3.830 -15.131 1.00 81.25 93 VAL A CA 1
ATOM 693 C C . VAL A 1 93 ? 7.606 -4.442 -16.494 1.00 81.25 93 VAL A C 1
ATOM 695 O O . VAL A 1 93 ? 8.732 -4.874 -16.717 1.00 81.25 93 VAL A O 1
ATOM 698 N N . LEU A 1 94 ? 6.652 -4.419 -17.432 1.00 82.06 94 LEU A N 1
ATOM 699 C CA . LEU A 1 94 ? 6.870 -4.887 -18.804 1.00 82.06 94 LEU A CA 1
ATOM 700 C C . LEU A 1 94 ? 7.975 -4.099 -19.512 1.00 82.06 94 LEU A C 1
ATOM 702 O O . LEU A 1 94 ? 8.796 -4.708 -20.192 1.00 82.06 94 LEU A O 1
ATOM 706 N N . PHE A 1 95 ? 8.032 -2.777 -19.330 1.00 83.69 95 PHE A N 1
ATOM 707 C CA . PHE A 1 95 ? 9.112 -1.952 -19.867 1.00 83.69 95 PHE A CA 1
ATOM 708 C C . PHE A 1 95 ? 10.475 -2.339 -19.278 1.00 83.69 95 PHE A C 1
ATOM 710 O O . PHE A 1 95 ? 11.420 -2.569 -20.030 1.00 83.69 95 PHE A O 1
ATOM 717 N N . ILE A 1 96 ? 10.576 -2.492 -17.952 1.00 86.44 96 ILE A N 1
ATOM 718 C CA . ILE A 1 96 ? 11.817 -2.934 -17.294 1.00 86.44 96 ILE A CA 1
ATOM 719 C C . ILE A 1 96 ? 12.239 -4.313 -17.816 1.00 86.44 96 ILE A C 1
ATOM 721 O O . ILE A 1 96 ? 13.395 -4.497 -18.191 1.00 86.44 96 ILE A O 1
ATOM 725 N N . CYS A 1 97 ? 11.311 -5.269 -17.903 1.00 82.88 97 CYS A N 1
ATOM 726 C CA . CYS A 1 97 ? 11.583 -6.597 -18.450 1.00 82.88 97 CYS A CA 1
ATOM 727 C C . CYS A 1 97 ? 12.062 -6.537 -19.907 1.00 82.88 97 CYS A C 1
ATOM 729 O O . CYS A 1 97 ? 13.027 -7.215 -20.250 1.00 82.88 97 CYS A O 1
ATOM 731 N N . ALA A 1 98 ? 11.433 -5.716 -20.753 1.00 88.62 98 ALA A N 1
ATOM 732 C CA . ALA A 1 98 ? 11.825 -5.545 -22.149 1.00 88.62 98 ALA A CA 1
ATOM 733 C C . ALA A 1 98 ? 13.245 -4.971 -22.280 1.00 88.62 98 ALA A C 1
ATOM 735 O O . ALA A 1 98 ? 14.053 -5.492 -23.054 1.00 88.62 98 ALA A O 1
ATOM 736 N N . VAL A 1 99 ? 13.576 -3.942 -21.492 1.00 86.69 99 VAL A N 1
ATOM 737 C CA . VAL A 1 99 ? 14.911 -3.325 -21.481 1.00 86.69 99 VAL A CA 1
ATOM 738 C C . VAL A 1 99 ? 15.960 -4.328 -21.017 1.00 86.69 99 VAL A C 1
ATOM 740 O O . VAL A 1 99 ? 16.956 -4.528 -21.708 1.00 86.69 99 VAL A O 1
ATOM 743 N N . LEU A 1 100 ? 15.724 -5.001 -19.887 1.00 81.94 100 LEU A N 1
ATOM 744 C CA . LEU A 1 100 ? 16.647 -6.007 -19.361 1.00 81.94 100 LEU A CA 1
ATOM 745 C C . LEU A 1 100 ? 16.869 -7.143 -20.362 1.00 81.94 100 LEU A C 1
ATOM 747 O O . LEU A 1 100 ? 18.008 -7.537 -20.591 1.00 81.94 100 LEU A O 1
ATOM 751 N N . PHE A 1 101 ? 15.808 -7.627 -21.008 1.00 78.88 101 PHE A N 1
ATOM 752 C CA . PHE A 1 101 ? 15.932 -8.658 -22.035 1.00 78.88 101 PHE A CA 1
ATOM 753 C C . PHE A 1 101 ? 16.740 -8.166 -23.239 1.00 78.88 101 PHE A C 1
ATOM 755 O O . PHE A 1 101 ? 17.579 -8.898 -23.750 1.00 78.88 101 PHE A O 1
ATOM 762 N N . THR A 1 102 ? 16.535 -6.920 -23.672 1.00 84.44 102 THR A N 1
ATOM 763 C CA . THR A 1 102 ? 17.299 -6.321 -24.778 1.00 84.44 102 THR A CA 1
ATOM 764 C C . THR A 1 102 ? 18.785 -6.201 -24.430 1.00 84.44 102 THR A C 1
ATOM 766 O O . THR A 1 102 ? 19.629 -6.502 -25.270 1.00 84.44 102 THR A O 1
ATOM 769 N N . LEU A 1 103 ? 19.117 -5.836 -23.185 1.00 85.62 103 LEU A N 1
ATOM 770 C CA . LEU A 1 103 ? 20.499 -5.780 -22.691 1.00 85.62 103 LEU A CA 1
ATOM 771 C C . LEU A 1 103 ? 21.151 -7.166 -22.606 1.00 85.62 103 LEU A C 1
ATOM 773 O O . LEU A 1 103 ? 22.313 -7.320 -22.970 1.00 85.62 103 LEU A O 1
ATOM 777 N N . VAL A 1 104 ? 20.415 -8.182 -22.149 1.00 83.50 104 VAL A N 1
ATOM 778 C CA . VAL A 1 104 ? 20.912 -9.567 -22.121 1.00 83.50 104 VAL A CA 1
ATOM 779 C C . VAL A 1 104 ? 21.119 -10.088 -23.543 1.00 83.50 104 VAL A C 1
ATOM 781 O O . VAL A 1 104 ? 22.166 -10.657 -23.838 1.00 83.50 104 VAL A O 1
ATOM 784 N N . TRP A 1 105 ? 20.159 -9.852 -24.443 1.00 84.75 105 TRP A N 1
ATOM 785 C CA . TRP A 1 105 ? 20.239 -10.265 -25.846 1.00 84.75 105 TRP A CA 1
ATOM 786 C C . TRP A 1 105 ? 21.394 -9.590 -26.594 1.00 84.75 105 TRP A C 1
ATOM 788 O O . TRP A 1 105 ? 22.027 -10.218 -27.439 1.00 84.75 105 TRP A O 1
ATOM 798 N N . TRP A 1 106 ? 21.718 -8.341 -26.244 1.00 82.50 106 TRP A N 1
ATOM 799 C CA . TRP A 1 106 ? 22.895 -7.639 -26.762 1.00 82.50 106 TRP A CA 1
ATOM 800 C C . TRP A 1 106 ? 24.207 -8.378 -26.473 1.00 82.50 106 TRP A C 1
ATOM 802 O O . TRP A 1 106 ? 25.143 -8.274 -27.251 1.00 82.50 106 TRP A O 1
ATOM 812 N N . HIS A 1 107 ? 24.287 -9.147 -25.386 1.00 80.31 107 HIS A N 1
ATOM 813 C CA . HIS A 1 107 ? 25.479 -9.922 -25.033 1.00 80.31 107 HIS A CA 1
ATOM 814 C C . HIS A 1 107 ? 25.502 -11.350 -25.607 1.00 80.31 107 HIS A C 1
ATOM 816 O O . HIS A 1 107 ? 26.474 -12.068 -25.381 1.00 80.31 107 HIS A O 1
ATOM 822 N N . VAL A 1 108 ? 24.468 -11.774 -26.341 1.00 81.75 108 VAL A N 1
ATOM 823 C CA . VAL A 1 108 ? 24.413 -13.092 -26.999 1.00 81.75 108 VAL A CA 1
ATOM 824 C C . VAL A 1 108 ? 25.250 -13.083 -28.282 1.00 81.75 108 VAL A C 1
ATOM 826 O O . VAL A 1 108 ? 25.336 -12.058 -28.957 1.00 81.75 108 VAL A O 1
ATOM 829 N N . ASP A 1 109 ? 25.850 -14.222 -28.637 1.00 80.69 109 ASP A N 1
ATOM 830 C CA . ASP A 1 109 ? 26.650 -14.389 -29.855 1.00 80.69 109 ASP A CA 1
ATOM 831 C C . ASP A 1 109 ? 25.905 -13.893 -31.110 1.00 80.69 109 ASP A C 1
ATOM 833 O O . ASP A 1 109 ? 24.777 -14.297 -31.409 1.00 80.69 109 ASP A O 1
ATOM 837 N N . HIS A 1 110 ? 26.549 -12.975 -31.837 1.00 84.19 110 HIS A N 1
ATOM 838 C CA . HIS A 1 110 ? 25.974 -12.280 -32.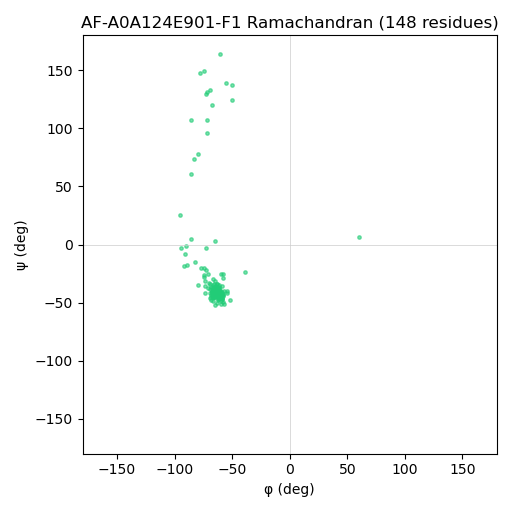997 1.00 84.19 110 HIS A CA 1
ATOM 839 C C . HIS A 1 110 ? 26.139 -13.067 -34.308 1.00 84.19 110 HIS A C 1
ATOM 841 O O . HIS A 1 110 ? 25.819 -12.564 -35.384 1.00 84.19 110 HIS A O 1
ATOM 847 N N . ASP A 1 111 ? 26.676 -14.286 -34.236 1.00 78.25 111 ASP A N 1
ATOM 848 C CA . ASP A 1 111 ? 26.959 -15.145 -35.387 1.00 78.25 111 ASP A CA 1
ATOM 849 C C . ASP A 1 111 ? 25.684 -15.763 -35.986 1.00 78.25 111 ASP A C 1
ATOM 851 O O . ASP A 1 111 ? 25.661 -16.163 -37.154 1.00 78.25 111 ASP A O 1
ATOM 855 N N . ARG A 1 112 ? 24.590 -15.809 -35.214 1.00 77.38 112 ARG A N 1
ATOM 856 C CA . ARG A 1 112 ? 23.302 -16.304 -35.698 1.00 77.38 112 ARG A CA 1
ATOM 857 C C . ARG A 1 112 ? 22.674 -15.358 -36.715 1.00 77.38 112 ARG A C 1
ATOM 859 O O . ARG A 1 112 ? 22.463 -14.175 -36.462 1.00 77.38 112 ARG A O 1
ATOM 866 N N . SER A 1 113 ? 22.208 -15.931 -37.821 1.00 78.44 113 SER A N 1
ATOM 867 C CA . SER A 1 113 ? 21.535 -15.212 -38.914 1.00 78.44 113 SER A CA 1
ATOM 868 C C . SER A 1 113 ? 20.285 -14.427 -38.490 1.00 78.44 113 SER A C 1
ATOM 870 O O . SER A 1 113 ? 19.924 -13.444 -39.133 1.00 78.44 113 SER A O 1
ATOM 872 N N . ASN A 1 114 ? 19.621 -14.832 -37.405 1.00 80.81 114 ASN A N 1
ATOM 873 C CA . ASN A 1 114 ? 18.431 -14.166 -36.875 1.00 80.81 114 ASN A CA 1
ATOM 874 C C . ASN A 1 114 ? 18.727 -13.144 -35.766 1.00 80.81 114 ASN A C 1
ATOM 876 O O . ASN A 1 114 ? 17.791 -12.491 -35.300 1.00 80.81 114 ASN A O 1
ATOM 880 N N . TRP A 1 115 ? 19.989 -12.990 -35.352 1.00 89.88 115 TRP A N 1
ATOM 881 C CA . TRP A 1 115 ? 20.368 -12.132 -34.230 1.00 89.88 115 TRP A CA 1
ATOM 882 C C . TRP A 1 115 ? 19.923 -10.682 -34.455 1.00 89.88 115 TRP A C 1
ATOM 884 O O . TRP A 1 115 ? 19.231 -10.113 -33.611 1.00 89.88 115 TRP A O 1
ATOM 894 N N . LEU A 1 116 ? 20.226 -10.126 -35.635 1.00 82.62 116 LEU A N 1
ATOM 895 C CA . LEU A 1 116 ? 19.924 -8.734 -35.985 1.00 82.62 116 LEU A CA 1
ATOM 896 C C . LEU A 1 116 ? 18.413 -8.481 -36.072 1.00 82.62 116 LEU A C 1
ATOM 898 O O . LEU A 1 116 ? 17.913 -7.505 -35.516 1.00 82.62 116 LEU A O 1
ATOM 902 N N . VAL A 1 117 ? 17.667 -9.382 -36.719 1.00 84.12 117 VAL A N 1
ATOM 903 C CA . VAL A 1 117 ? 16.202 -9.270 -36.851 1.00 84.12 117 VAL A CA 1
ATOM 904 C C . VAL A 1 117 ? 15.537 -9.286 -35.476 1.00 84.12 117 VAL A C 1
ATOM 906 O O . VAL A 1 117 ? 14.684 -8.449 -35.181 1.00 84.12 117 VAL A O 1
ATOM 909 N N . MET A 1 118 ? 15.958 -10.208 -34.612 1.00 80.94 118 MET A N 1
ATOM 910 C CA . MET A 1 118 ? 15.428 -10.329 -33.260 1.00 80.94 118 MET A CA 1
ATOM 911 C C . MET A 1 118 ? 15.813 -9.111 -32.404 1.00 80.94 118 MET A C 1
ATOM 913 O O . MET A 1 118 ? 14.977 -8.545 -31.702 1.00 80.94 118 MET A O 1
ATOM 917 N N . PHE A 1 119 ? 17.037 -8.604 -32.540 1.00 85.38 119 PHE A N 1
ATOM 918 C CA . PHE A 1 119 ? 17.460 -7.388 -31.852 1.00 85.38 119 PHE A CA 1
ATOM 919 C C . PHE A 1 119 ? 16.611 -6.159 -32.236 1.00 85.38 119 PHE A C 1
ATOM 921 O O . PHE A 1 119 ? 16.162 -5.415 -31.362 1.00 85.38 119 PHE A O 1
ATOM 928 N N . VAL A 1 120 ? 16.295 -5.978 -33.523 1.00 86.38 120 VAL A N 1
ATOM 929 C CA . VAL A 1 120 ? 15.421 -4.885 -33.994 1.00 86.38 120 VAL A CA 1
ATOM 930 C C . VAL A 1 120 ? 13.998 -5.011 -33.438 1.00 86.38 120 VAL A C 1
ATOM 932 O O . VAL A 1 120 ? 13.418 -4.021 -32.989 1.00 86.38 120 VAL A O 1
ATOM 935 N N . VAL A 1 121 ? 13.436 -6.223 -33.414 1.00 87.56 121 VAL A N 1
ATOM 936 C CA . VAL A 1 121 ? 12.108 -6.479 -32.830 1.00 87.56 121 VAL A CA 1
ATOM 937 C C . VAL A 1 121 ? 12.090 -6.156 -31.329 1.00 87.56 121 VAL A C 1
ATOM 939 O O . VAL A 1 121 ? 11.123 -5.567 -30.844 1.00 87.56 121 VAL A O 1
ATOM 942 N N . LEU A 1 122 ? 13.166 -6.464 -30.600 1.00 85.56 122 LEU A N 1
ATOM 943 C CA . LEU A 1 122 ? 13.311 -6.128 -29.179 1.00 85.56 122 LEU A CA 1
ATOM 944 C C . LEU A 1 122 ? 13.359 -4.630 -28.914 1.00 85.56 122 LEU A C 1
ATOM 946 O O . LEU A 1 122 ? 12.673 -4.150 -28.010 1.00 85.56 122 LEU A O 1
ATOM 950 N N . ILE A 1 123 ? 14.105 -3.882 -29.728 1.00 86.25 123 ILE A N 1
ATOM 951 C CA . ILE A 1 123 ? 14.098 -2.418 -29.663 1.00 86.25 123 ILE A CA 1
ATOM 952 C C . ILE A 1 123 ? 12.676 -1.892 -29.889 1.00 86.25 123 ILE A C 1
ATOM 954 O O . ILE A 1 123 ? 12.200 -1.062 -29.115 1.00 86.25 123 ILE A O 1
ATOM 958 N N . GLY A 1 124 ? 11.962 -2.411 -30.893 1.00 87.94 124 GLY A N 1
ATOM 959 C CA . GLY A 1 124 ? 10.566 -2.044 -31.143 1.00 87.94 124 GLY A CA 1
ATOM 960 C C . GLY A 1 124 ? 9.655 -2.324 -29.943 1.00 87.94 124 GLY A C 1
ATOM 961 O O . GLY A 1 124 ? 8.845 -1.478 -29.563 1.00 87.94 124 GLY A O 1
ATOM 962 N N . PHE A 1 125 ? 9.827 -3.477 -29.296 1.00 86.94 125 PHE A N 1
ATOM 963 C CA . PHE A 1 125 ? 9.065 -3.856 -28.107 1.00 86.94 1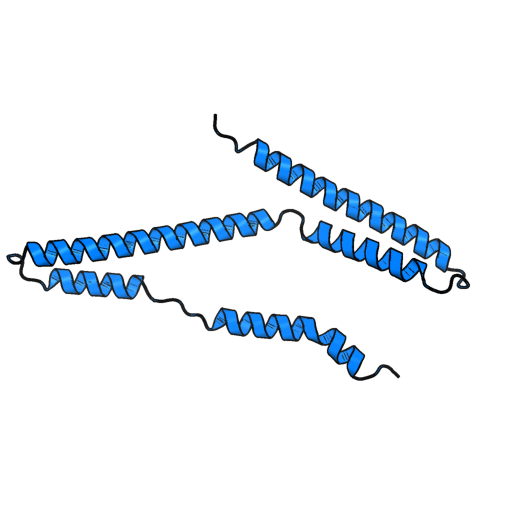25 PHE A CA 1
ATOM 964 C C . PHE A 1 125 ? 9.390 -2.973 -26.889 1.00 86.94 125 PHE A C 1
ATOM 966 O O . PHE A 1 125 ? 8.481 -2.576 -26.155 1.00 86.94 125 PHE A O 1
ATOM 973 N N . CYS A 1 126 ? 10.655 -2.583 -26.705 1.00 85.81 126 CYS A N 1
ATOM 974 C CA . CYS A 1 126 ? 11.070 -1.593 -25.706 1.00 85.81 126 CYS A CA 1
ATOM 975 C C . CYS A 1 126 ? 10.405 -0.234 -25.943 1.00 85.81 126 CYS A C 1
ATOM 977 O O . CYS A 1 126 ? 9.876 0.365 -25.010 1.00 85.81 126 CYS A O 1
ATOM 979 N N . VAL A 1 127 ? 10.386 0.246 -27.188 1.00 87.12 127 VAL A N 1
ATOM 980 C CA . VAL A 1 127 ? 9.742 1.522 -27.536 1.00 87.12 127 VAL A CA 1
ATOM 981 C C . VAL A 1 127 ? 8.237 1.454 -27.279 1.00 87.12 127 VAL A C 1
ATOM 983 O O . VAL A 1 127 ? 7.673 2.365 -26.673 1.00 87.12 127 VAL A O 1
ATOM 986 N N . LEU A 1 128 ? 7.580 0.364 -27.681 1.00 86.19 128 LEU A N 1
ATOM 987 C CA . LEU A 1 128 ? 6.149 0.176 -27.460 1.00 86.19 128 LEU A CA 1
ATOM 988 C C . LEU A 1 128 ? 5.816 0.198 -25.960 1.00 86.19 128 LEU A C 1
ATOM 990 O O . LEU A 1 128 ? 4.959 0.965 -25.521 1.00 86.19 128 LEU A O 1
ATOM 994 N N . THR A 1 129 ? 6.524 -0.603 -25.163 1.00 86.12 129 THR A N 1
ATOM 995 C CA . THR A 1 129 ? 6.315 -0.682 -23.709 1.00 86.12 129 THR A CA 1
ATOM 996 C C . THR A 1 129 ? 6.636 0.641 -23.011 1.00 86.12 129 THR A C 1
ATOM 998 O O . THR A 1 129 ? 5.884 1.047 -22.125 1.00 86.12 129 THR A O 1
ATOM 1001 N N . ALA A 1 130 ? 7.651 1.382 -23.470 1.00 82.12 130 ALA A N 1
ATOM 1002 C CA . ALA A 1 130 ? 7.952 2.730 -22.987 1.00 82.12 130 ALA A CA 1
ATOM 1003 C C . ALA A 1 130 ? 6.792 3.708 -23.227 1.00 82.12 130 ALA A C 1
ATOM 1005 O O . ALA A 1 130 ? 6.410 4.449 -22.322 1.00 82.12 130 ALA A O 1
ATOM 1006 N N . LEU A 1 131 ? 6.189 3.699 -24.422 1.00 83.38 131 LEU A N 1
ATOM 1007 C CA . LEU A 1 131 ? 5.048 4.564 -24.742 1.00 83.38 131 LEU A CA 1
ATOM 1008 C C . LEU A 1 131 ? 3.842 4.262 -23.845 1.00 83.38 131 LEU A C 1
ATOM 1010 O O . LEU A 1 131 ? 3.196 5.188 -23.345 1.00 83.38 131 LEU A O 1
ATOM 1014 N N . TYR A 1 132 ? 3.552 2.982 -23.597 1.00 81.50 132 TYR A N 1
ATOM 1015 C CA . TYR A 1 132 ? 2.497 2.573 -22.668 1.00 81.50 132 TYR A CA 1
ATOM 1016 C C . TYR A 1 132 ? 2.806 3.001 -21.228 1.00 81.50 132 TYR A C 1
ATOM 1018 O O . TYR A 1 132 ? 1.947 3.610 -20.581 1.00 81.50 132 TYR A O 1
ATOM 1026 N N . ALA A 1 133 ? 4.040 2.790 -20.758 1.00 80.81 133 ALA A N 1
ATOM 1027 C CA . ALA A 1 133 ? 4.511 3.216 -19.441 1.00 80.81 133 ALA A CA 1
ATOM 1028 C C . ALA A 1 133 ? 4.345 4.736 -19.239 1.00 80.81 133 ALA A C 1
ATOM 1030 O O . ALA A 1 133 ? 3.696 5.178 -18.286 1.00 80.81 133 ALA A O 1
ATOM 1031 N N . VAL A 1 134 ? 4.834 5.541 -20.188 1.00 80.94 134 VAL A N 1
ATOM 1032 C CA . VAL A 1 134 ? 4.739 7.010 -20.171 1.00 80.94 134 VAL A CA 1
ATOM 1033 C C . VAL A 1 134 ? 3.283 7.478 -20.204 1.00 80.94 134 VAL A C 1
ATOM 1035 O O . VAL A 1 134 ? 2.899 8.370 -19.447 1.00 80.94 134 VAL A O 1
ATOM 1038 N N . ARG A 1 135 ? 2.426 6.865 -21.029 1.00 77.75 135 ARG A N 1
ATOM 1039 C CA . ARG A 1 135 ? 1.016 7.270 -21.152 1.00 77.75 135 ARG A CA 1
ATOM 1040 C C . ARG A 1 135 ? 0.210 7.017 -19.877 1.00 77.75 135 ARG A C 1
ATOM 1042 O O . ARG A 1 135 ? -0.766 7.729 -19.630 1.00 77.75 135 ARG A O 1
ATOM 1049 N N . GLY A 1 136 ? 0.561 6.011 -19.081 1.00 72.25 136 GLY A N 1
ATOM 1050 C CA . GLY A 1 136 ? -0.065 5.825 -17.773 1.00 72.25 136 GLY A CA 1
ATOM 1051 C C . GLY A 1 136 ? 0.510 6.740 -16.698 1.00 72.25 136 GLY A C 1
ATOM 1052 O O . GLY A 1 136 ? -0.264 7.255 -15.896 1.00 72.25 136 GLY A O 1
ATOM 1053 N N . ILE A 1 137 ? 1.811 7.043 -16.744 1.00 70.75 137 ILE A N 1
ATOM 1054 C CA . ILE A 1 137 ? 2.430 8.051 -15.869 1.00 70.75 137 ILE A CA 1
ATOM 1055 C C . ILE A 1 137 ? 1.767 9.424 -16.084 1.00 70.75 137 ILE A C 1
ATOM 1057 O O . ILE A 1 137 ? 1.310 10.051 -15.130 1.00 70.75 137 ILE A O 1
ATOM 1061 N N . LEU A 1 138 ? 1.608 9.862 -17.338 1.00 73.00 138 LEU A N 1
ATOM 1062 C CA . LEU A 1 138 ? 0.945 11.130 -17.676 1.00 73.00 138 LEU A CA 1
ATOM 1063 C C . LEU A 1 138 ? -0.522 11.183 -17.216 1.00 73.00 138 LEU A C 1
ATOM 1065 O O . LEU A 1 138 ? -0.989 12.229 -16.766 1.00 73.00 138 LEU A O 1
ATOM 1069 N N . ARG A 1 139 ? -1.255 10.063 -17.290 1.00 66.56 139 ARG A N 1
ATOM 1070 C CA . ARG A 1 139 ? -2.635 9.977 -16.782 1.00 66.56 139 ARG A CA 1
ATOM 1071 C C . ARG A 1 139 ? -2.702 10.079 -15.258 1.00 66.56 139 ARG A C 1
ATOM 1073 O O . ARG A 1 139 ? -3.569 10.790 -14.759 1.00 66.56 139 ARG A O 1
ATOM 1080 N N . ALA A 1 140 ? -1.775 9.442 -14.543 1.00 62.12 140 ALA A N 1
ATOM 1081 C CA . ALA A 1 140 ? -1.687 9.529 -13.086 1.00 62.12 140 ALA A CA 1
ATOM 1082 C C . ALA A 1 140 ? -1.372 10.962 -12.612 1.00 62.12 140 ALA A C 1
ATOM 1084 O O . ALA A 1 140 ? -2.001 11.471 -11.683 1.00 62.12 140 ALA A O 1
ATOM 1085 N N . PHE A 1 141 ? -0.468 11.664 -13.301 1.00 64.81 141 PHE A N 1
ATOM 1086 C CA . PHE A 1 141 ? -0.204 13.081 -13.026 1.00 64.81 141 PHE A CA 1
ATOM 1087 C C . PHE A 1 141 ? -1.399 13.988 -13.370 1.00 64.81 141 PHE A C 1
ATOM 1089 O O . PHE A 1 141 ? -1.669 14.953 -12.654 1.00 64.81 141 PHE A O 1
ATOM 1096 N N . GLY A 1 142 ? -2.158 13.666 -14.423 1.00 61.31 142 GLY A N 1
ATOM 1097 C CA . GLY A 1 142 ? -3.384 14.381 -14.786 1.00 61.31 142 GLY A CA 1
ATOM 1098 C C . GLY A 1 142 ? -4.504 14.260 -13.744 1.00 61.31 142 GLY A C 1
ATOM 1099 O O . GLY A 1 142 ? -5.176 15.253 -13.462 1.00 61.31 142 GLY A O 1
ATOM 1100 N N . SER A 1 143 ? -4.690 13.085 -13.130 1.00 59.03 143 SER A N 1
ATOM 1101 C CA . SER A 1 143 ? -5.688 12.892 -12.064 1.00 59.03 143 SER A CA 1
ATOM 1102 C C . SER A 1 143 ? -5.307 13.594 -10.760 1.00 59.03 143 SER A C 1
ATOM 1104 O O . SER A 1 143 ? -6.167 14.193 -10.120 1.00 59.03 143 SER A O 1
ATOM 1106 N N . LEU A 1 144 ? -4.017 13.607 -10.402 1.00 58.41 144 LEU A N 1
ATOM 1107 C CA . LEU A 1 144 ? -3.503 14.346 -9.240 1.00 58.41 144 LEU A CA 1
ATOM 1108 C C . LEU A 1 144 ? -3.725 15.860 -9.361 1.00 58.41 144 LEU A C 1
ATOM 1110 O O . LEU A 1 144 ? -4.012 16.524 -8.369 1.00 58.41 144 LEU A O 1
ATOM 1114 N N . ARG A 1 145 ? -3.651 16.412 -10.578 1.00 59.75 145 ARG A N 1
ATOM 1115 C CA . ARG A 1 145 ? -3.869 17.846 -10.819 1.00 59.75 145 ARG A CA 1
ATOM 1116 C C . ARG A 1 145 ? -5.347 18.257 -10.794 1.00 59.75 145 ARG A C 1
ATOM 1118 O O . ARG A 1 145 ? -5.628 19.435 -10.608 1.00 59.75 145 ARG A O 1
ATOM 1125 N N . ARG A 1 146 ? -6.282 17.316 -10.979 1.00 58.00 146 ARG A N 1
ATOM 1126 C CA . ARG A 1 146 ? -7.732 17.590 -11.011 1.00 58.00 146 ARG A CA 1
ATOM 1127 C C . ARG A 1 146 ? -8.403 17.521 -9.634 1.00 58.00 146 ARG A C 1
ATOM 1129 O O . ARG A 1 146 ? -9.475 18.085 -9.475 1.00 58.00 146 ARG A O 1
ATOM 1136 N N . ASN A 1 147 ? -7.753 16.896 -8.652 1.00 51.78 147 ASN A N 1
ATOM 1137 C CA . ASN A 1 147 ? -8.226 16.788 -7.266 1.00 51.78 147 ASN A CA 1
ATOM 1138 C C . ASN A 1 147 ? -7.649 17.871 -6.337 1.00 51.78 147 ASN A C 1
ATOM 1140 O O . ASN A 1 147 ? -7.543 17.645 -5.136 1.00 51.78 147 ASN A O 1
ATOM 1144 N N . ARG A 1 148 ? -7.243 19.031 -6.864 1.00 42.97 148 ARG A N 1
ATOM 1145 C CA . ARG A 1 148 ? -6.919 20.195 -6.035 1.00 42.97 148 ARG A CA 1
ATOM 1146 C C . ARG A 1 148 ? -8.245 20.934 -5.786 1.00 42.97 148 ARG A C 1
ATOM 1148 O O . ARG A 1 148 ? -8.780 21.461 -6.758 1.00 42.97 148 ARG A O 1
ATOM 1155 N N . PRO A 1 149 ? -8.825 20.886 -4.574 1.00 49.91 149 PRO A N 1
ATOM 1156 C CA . PRO A 1 149 ? -9.959 21.735 -4.250 1.00 49.91 149 PRO A CA 1
ATOM 1157 C C . PRO A 1 149 ? -9.443 23.171 -4.119 1.00 49.91 149 PRO A C 1
ATOM 1159 O O . PRO A 1 149 ? -8.407 23.387 -3.481 1.00 49.91 149 PRO A O 1
A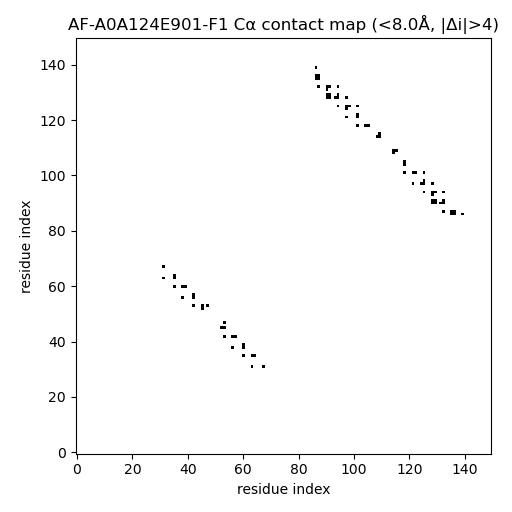TOM 1162 N N . ASP A 1 150 ? -10.127 24.102 -4.779 1.00 45.16 150 ASP A N 1
ATOM 1163 C CA . ASP A 1 150 ? -10.020 25.535 -4.492 1.00 45.16 150 ASP A CA 1
ATOM 1164 C C . ASP A 1 150 ? -10.600 25.841 -3.101 1.00 45.16 150 ASP A C 1
ATOM 1166 O O . ASP A 1 150 ? -11.611 25.194 -2.728 1.00 45.16 150 ASP A O 1
#

Mean predicted aligned error: 14.6 Å